Protein AF-A0A915LN31-F1 (afdb_monomer)

pLDDT: mean 75.95, std 15.51, range [45.56, 96.94]

Mean predicted aligned error: 18.67 Å

Secondary structure (DSSP, 8-state):
-----HHHHHHTT---TT-----HHHHHHHHHHHHHHHHHTTTT--------THHHHSHHHHHHHHHHHHHHHHHHHHHHHHHHHHHHS-HHHHHHHHHHHHHHHHHHHS-SS--TT-HHHHHHHHH---TTSTTHHHHHHHHHHHHHHHT-

Solvent-accessible surface area (backbone atoms only — not comparable to full-atom values): 9469 Å² total; per-residue (Å²): 138,84,83,80,54,71,70,62,62,49,64,75,71,66,72,66,92,84,73,70,82,79,49,74,68,58,57,55,50,51,54,50,52,56,52,50,54,49,61,75,65,63,76,79,70,83,80,82,78,81,82,54,78,79,56,64,78,49,44,69,64,48,53,59,60,41,49,59,54,45,52,58,48,50,52,53,48,53,54,51,50,53,55,51,54,52,66,77,40,63,56,66,60,52,49,57,49,50,54,51,49,56,52,48,55,50,58,72,73,47,67,100,64,92,55,94,85,36,63,70,59,52,54,54,57,70,68,60,78,53,84,85,45,90,60,35,66,58,51,52,54,51,50,50,55,50,33,68,71,70,75,101

Structure (mmCIF, N/CA/C/O backbone):
data_AF-A0A915LN31-F1
#
_entry.id   AF-A0A915LN31-F1
#
loop_
_atom_site.group_PDB
_atom_site.id
_atom_site.type_symbol
_atom_site.label_atom_id
_atom_site.label_alt_id
_atom_site.label_comp_id
_atom_site.label_asym_id
_atom_site.label_entity_id
_atom_site.label_seq_id
_atom_site.pdbx_PDB_ins_code
_atom_site.Cartn_x
_atom_site.Cartn_y
_atom_site.Cartn_z
_atom_site.occupancy
_atom_site.B_iso_or_equiv
_atom_site.auth_seq_id
_atom_site.auth_comp_id
_atom_site.auth_asym_id
_atom_site.auth_atom_id
_atom_site.pdbx_PDB_model_num
ATOM 1 N N . MET A 1 1 ? -3.873 35.133 76.347 1.00 45.56 1 MET A N 1
ATOM 2 C CA . MET A 1 1 ? -5.169 34.638 75.834 1.00 45.56 1 MET A CA 1
ATOM 3 C C . MET A 1 1 ? -5.206 34.915 74.334 1.00 45.56 1 MET A C 1
ATOM 5 O O . MET A 1 1 ? -5.463 36.048 73.957 1.00 45.56 1 MET A O 1
ATOM 9 N N . GLY A 1 2 ? -4.812 33.955 73.492 1.00 55.28 2 GLY A N 1
ATOM 10 C CA . GLY A 1 2 ? -4.765 34.147 72.034 1.00 55.28 2 GLY A CA 1
ATOM 11 C C . GLY A 1 2 ? -6.133 33.893 71.397 1.00 55.28 2 GLY A C 1
ATOM 12 O O . GLY A 1 2 ? -6.769 32.889 71.709 1.00 55.28 2 GLY A O 1
ATOM 13 N N . THR A 1 3 ? -6.601 34.798 70.539 1.00 63.84 3 THR A N 1
ATOM 14 C CA . THR A 1 3 ? -7.876 34.662 69.821 1.00 63.84 3 THR A CA 1
ATOM 15 C C . THR A 1 3 ? -7.690 33.809 68.569 1.00 63.84 3 THR A C 1
ATOM 17 O O . THR A 1 3 ? -6.980 34.208 67.650 1.00 63.84 3 THR A O 1
ATOM 20 N N . VAL A 1 4 ? -8.332 32.639 68.535 1.00 68.19 4 VAL A N 1
ATOM 21 C CA . VAL A 1 4 ? -8.364 31.740 67.368 1.00 68.19 4 VAL A CA 1
ATOM 22 C C . VAL A 1 4 ? -9.203 32.385 66.264 1.00 68.19 4 VAL A C 1
ATOM 24 O O . VAL A 1 4 ? -10.303 32.881 66.523 1.00 68.19 4 VAL A O 1
ATOM 27 N N . SER A 1 5 ? -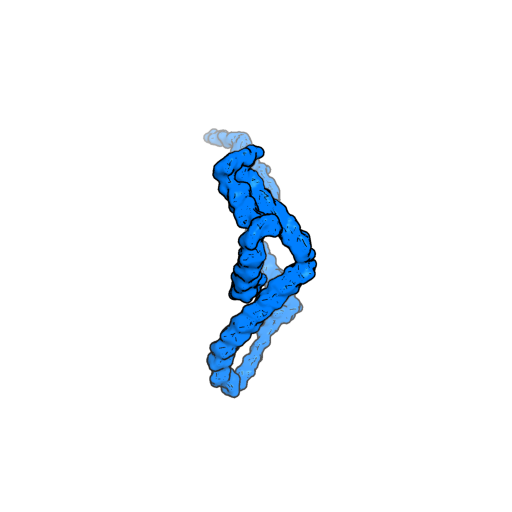8.688 32.401 65.034 1.00 69.56 5 SER A N 1
ATOM 28 C CA . SER A 1 5 ? -9.362 33.040 63.900 1.00 69.56 5 SER A CA 1
ATOM 29 C C . SER A 1 5 ? -10.634 32.273 63.526 1.00 69.56 5 SER A C 1
ATOM 31 O O . SER A 1 5 ? -10.656 31.043 63.501 1.00 69.56 5 SER A O 1
ATOM 33 N N . ARG A 1 6 ? -11.716 32.980 63.175 1.00 67.00 6 ARG A N 1
ATOM 34 C CA . ARG A 1 6 ? -12.997 32.358 62.780 1.00 67.00 6 ARG A CA 1
ATOM 35 C C . ARG A 1 6 ? -12.849 31.396 61.593 1.00 67.00 6 ARG A C 1
ATOM 37 O O . ARG A 1 6 ? -13.591 30.422 61.503 1.00 67.00 6 ARG A O 1
ATOM 44 N N . ALA A 1 7 ? -11.855 31.624 60.734 1.00 67.75 7 ALA A N 1
ATOM 45 C CA . ALA A 1 7 ? -11.503 30.724 59.639 1.00 67.75 7 ALA A CA 1
ATOM 46 C C . ALA A 1 7 ? -10.925 29.379 60.128 1.00 67.75 7 ALA A C 1
ATOM 48 O O . ALA A 1 7 ? -11.190 28.340 59.526 1.00 67.75 7 ALA A O 1
ATOM 49 N N . GLU A 1 8 ? -10.182 29.371 61.238 1.00 65.75 8 GLU A N 1
ATOM 50 C CA . GLU A 1 8 ? -9.661 28.143 61.856 1.00 65.75 8 GLU A CA 1
ATOM 51 C C . GLU A 1 8 ? -10.765 27.357 62.561 1.00 65.75 8 GLU A C 1
ATOM 53 O O . GLU A 1 8 ? -10.770 26.127 62.512 1.00 65.75 8 GLU A O 1
ATOM 58 N N . TYR A 1 9 ? -11.733 28.055 63.168 1.00 66.19 9 TYR A N 1
ATOM 59 C CA . TYR A 1 9 ? -12.894 27.405 63.774 1.00 66.19 9 TYR A CA 1
ATOM 60 C C . TYR A 1 9 ? -13.742 26.698 62.713 1.00 66.19 9 TYR A C 1
ATOM 62 O O . TYR A 1 9 ? -14.159 25.565 62.918 1.00 66.19 9 TYR A O 1
ATOM 70 N N . LEU A 1 10 ? -13.937 2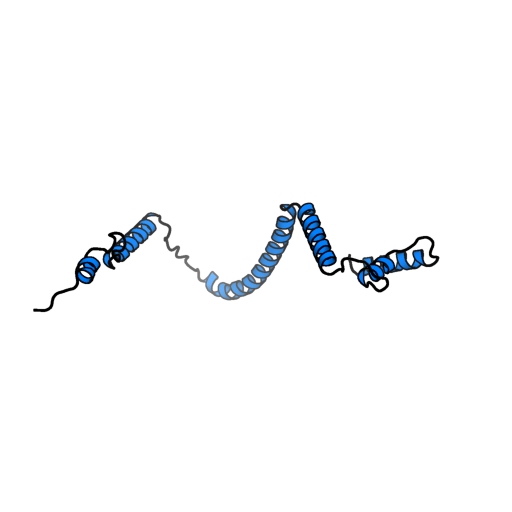7.323 61.547 1.00 64.62 10 LEU A N 1
ATOM 71 C CA . LEU A 1 10 ? -14.749 26.757 60.468 1.00 64.62 10 LEU A CA 1
ATOM 72 C C . LEU A 1 10 ? -14.070 25.575 59.755 1.00 64.62 10 LEU A C 1
ATOM 74 O O . LEU A 1 10 ? -14.757 24.608 59.447 1.00 64.62 10 LEU A O 1
ATOM 78 N N . LYS A 1 11 ? -12.736 25.564 59.595 1.00 62.47 11 LYS A N 1
ATOM 79 C CA . LYS A 1 11 ? -12.011 24.412 59.011 1.00 62.47 11 LYS A CA 1
ATOM 80 C C . LYS A 1 11 ? -12.212 23.096 59.774 1.00 62.47 11 LYS A C 1
ATOM 82 O O . LYS A 1 11 ? -12.121 22.036 59.166 1.00 62.47 11 LYS A O 1
ATOM 87 N N . LYS A 1 12 ? -12.496 23.142 61.083 1.00 58.09 12 LYS A N 1
ATOM 88 C CA . LYS A 1 12 ? -12.762 21.933 61.884 1.00 58.09 12 LYS A CA 1
ATOM 89 C C . LYS A 1 12 ? -14.126 21.292 61.612 1.00 58.09 12 LYS A C 1
ATOM 91 O O . LYS A 1 12 ? -14.299 20.129 61.954 1.00 58.09 12 LYS A O 1
ATOM 96 N N . TYR A 1 13 ? -15.074 22.021 61.022 1.00 55.47 13 TYR A N 1
ATOM 97 C CA . TYR A 1 13 ? -16.463 21.564 60.875 1.00 55.47 13 TYR A CA 1
ATOM 98 C C . TYR A 1 13 ? -16.932 21.442 59.417 1.00 55.47 13 TYR A C 1
ATOM 100 O O . TYR A 1 13 ? -18.101 21.148 59.188 1.00 55.47 13 TYR A O 1
ATOM 108 N N . THR A 1 14 ? -16.053 21.654 58.430 1.00 55.56 14 THR A N 1
ATOM 109 C CA . THR A 1 14 ? -16.412 21.647 56.996 1.00 55.56 14 THR A CA 1
ATOM 110 C C . THR A 1 14 ? -15.876 20.450 56.210 1.00 55.56 14 THR A C 1
ATOM 112 O O . THR A 1 14 ? -15.907 20.478 54.982 1.00 55.56 14 THR A O 1
ATOM 115 N N . THR A 1 15 ? -15.376 19.395 56.856 1.00 52.94 15 THR A N 1
ATOM 116 C CA . THR A 1 15 ? -15.089 18.150 56.135 1.00 52.94 15 THR A CA 1
ATOM 117 C C . THR A 1 15 ? -16.398 17.416 55.861 1.00 52.94 15 THR A C 1
ATOM 119 O O . THR A 1 15 ? -17.105 16.975 56.768 1.00 52.94 15 THR A O 1
ATOM 122 N N . ASN A 1 16 ? -16.734 17.342 54.575 1.00 50.00 16 ASN A N 1
ATOM 123 C CA . ASN A 1 16 ? -17.850 16.577 54.045 1.00 50.00 16 ASN A CA 1
ATOM 124 C C . ASN A 1 16 ? -17.827 15.144 54.595 1.00 50.00 16 ASN A C 1
ATOM 126 O O . ASN A 1 16 ? -16.794 14.480 54.629 1.00 50.00 16 ASN A O 1
ATOM 130 N N . SER A 1 17 ? -19.001 14.667 55.001 1.00 46.41 17 SER A N 1
ATOM 131 C CA . SER A 1 17 ? -19.253 13.354 55.610 1.00 46.41 17 SER A CA 1
ATOM 132 C C . SER A 1 17 ? -18.887 12.142 54.723 1.00 46.41 17 SER A C 1
ATOM 134 O O . SER A 1 17 ? -19.073 11.005 55.147 1.00 46.41 17 SER A O 1
ATOM 136 N N . SER A 1 18 ? -18.382 12.358 53.505 1.00 51.09 18 SER A N 1
ATOM 137 C CA . SER A 1 18 ? -18.157 11.331 52.480 1.00 51.09 18 SER A CA 1
ATOM 138 C C . SER A 1 18 ? -16.751 10.728 52.452 1.00 51.09 18 SER A C 1
ATOM 140 O O . SER A 1 18 ? -16.539 9.757 51.738 1.00 51.09 18 SER A O 1
ATOM 142 N N . GLU A 1 19 ? -15.795 11.259 53.212 1.00 51.62 19 GLU A N 1
ATOM 143 C CA . GLU A 1 19 ? -14.410 10.767 53.223 1.00 51.62 19 GLU A CA 1
ATOM 144 C C . GLU A 1 19 ? -13.986 10.429 54.654 1.00 51.62 19 GLU A C 1
ATOM 146 O O . GLU A 1 19 ? -13.136 11.077 55.264 1.00 51.62 19 GLU A O 1
ATOM 151 N N . LYS A 1 20 ? -14.625 9.413 55.240 1.00 49.53 20 LYS A N 1
ATOM 152 C CA . LYS A 1 20 ? -14.020 8.718 56.379 1.00 49.53 20 LYS A CA 1
ATOM 153 C C . LYS A 1 20 ? -13.087 7.653 55.802 1.00 49.53 20 LYS A C 1
ATOM 155 O O . LYS A 1 20 ? -13.563 6.857 54.997 1.00 49.53 20 LYS A O 1
ATOM 160 N N . PRO A 1 21 ? -11.797 7.606 56.180 1.00 48.19 21 PRO A N 1
ATOM 161 C CA . PRO A 1 21 ? -10.960 6.474 55.820 1.00 48.19 21 PRO A CA 1
ATOM 162 C C . PRO A 1 21 ? -11.580 5.221 56.448 1.00 48.19 21 PRO A C 1
ATOM 164 O O . PRO A 1 21 ? -11.726 5.140 57.671 1.00 48.19 21 PRO A O 1
ATOM 167 N N . GLU A 1 22 ? -12.007 4.291 55.598 1.00 50.25 22 GLU A N 1
ATOM 168 C CA . GLU A 1 22 ? -12.403 2.933 55.968 1.00 50.25 22 GLU A CA 1
ATOM 169 C C . GLU A 1 22 ? -11.313 2.370 56.890 1.00 50.25 22 GLU A C 1
ATOM 171 O O . GLU A 1 22 ? -10.150 2.243 56.509 1.00 50.25 22 GLU A O 1
ATOM 176 N N . THR A 1 23 ? -11.648 2.144 58.160 1.00 59.03 23 THR A N 1
ATOM 177 C CA . THR A 1 23 ? -10.692 1.598 59.129 1.00 59.03 23 THR A CA 1
ATOM 178 C C . THR A 1 23 ? -10.264 0.207 58.671 1.00 59.03 23 THR A C 1
ATOM 1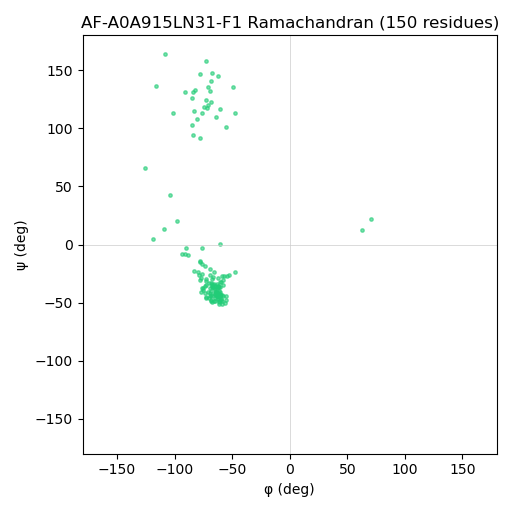80 O O . THR A 1 23 ? -11.113 -0.548 58.220 1.00 59.03 23 THR A O 1
ATOM 183 N N . GLU A 1 24 ? -9.012 -0.195 58.894 1.00 57.94 24 GLU A N 1
ATOM 184 C CA . GLU A 1 24 ? -8.470 -1.524 58.531 1.00 57.94 24 GLU A CA 1
ATOM 185 C C . GLU A 1 24 ? -9.368 -2.710 58.950 1.00 57.94 24 GLU A C 1
ATOM 187 O O . GLU A 1 24 ? -9.322 -3.797 58.387 1.00 57.94 24 GLU A O 1
ATOM 192 N N . LYS A 1 25 ? -10.229 -2.520 59.953 1.00 55.91 25 LYS A N 1
ATOM 193 C CA . LYS A 1 25 ? -11.213 -3.515 60.389 1.00 55.91 25 LYS A CA 1
ATOM 194 C C . LYS A 1 25 ? -12.314 -3.782 59.351 1.00 55.91 25 LYS A C 1
ATOM 196 O O . LYS A 1 25 ? -12.744 -4.926 59.249 1.00 55.91 25 LYS A O 1
ATOM 201 N N . SER A 1 26 ? -12.779 -2.772 58.607 1.00 57.12 26 SER A N 1
ATOM 202 C CA . SER A 1 26 ? -13.833 -2.933 57.591 1.00 57.12 26 SER A CA 1
ATOM 203 C C . SER A 1 26 ? -13.303 -3.605 56.329 1.00 57.12 26 SER A C 1
ATOM 205 O O . SER A 1 26 ? -13.959 -4.503 55.807 1.00 57.12 26 SER A O 1
ATOM 207 N N . THR A 1 27 ? -12.083 -3.268 55.907 1.00 64.19 27 THR A N 1
ATOM 208 C CA . THR A 1 27 ? -11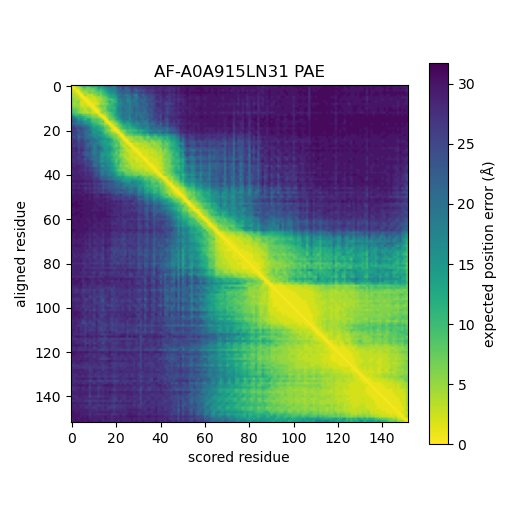.416 -3.918 54.770 1.00 64.19 27 THR A CA 1
ATOM 209 C C . THR A 1 27 ? -11.177 -5.405 55.040 1.00 64.19 27 THR A C 1
ATOM 211 O O . THR A 1 27 ? -11.530 -6.241 54.215 1.00 64.19 27 THR A O 1
ATOM 214 N N . ASN A 1 28 ? -10.699 -5.751 56.242 1.00 69.44 28 ASN A N 1
ATOM 215 C CA . ASN A 1 28 ? -10.508 -7.146 56.655 1.00 69.44 28 ASN A CA 1
ATOM 216 C C . ASN A 1 28 ? -11.833 -7.934 56.722 1.00 69.44 28 ASN A C 1
ATOM 218 O O . ASN A 1 28 ? -11.876 -9.116 56.385 1.00 69.44 28 ASN A O 1
ATOM 222 N N . LEU A 1 29 ? -12.927 -7.296 57.153 1.00 68.38 29 LEU A N 1
ATOM 223 C CA . LEU A 1 29 ? -14.254 -7.921 57.196 1.00 68.38 29 LEU A CA 1
ATOM 224 C C . LEU A 1 29 ? -14.817 -8.193 55.795 1.00 68.38 29 LEU A C 1
ATOM 226 O O . LEU A 1 29 ? -15.405 -9.253 55.588 1.00 68.38 29 LEU A O 1
ATOM 230 N N . LEU A 1 30 ? -14.625 -7.272 54.847 1.00 71.38 30 LEU A N 1
ATOM 231 C CA . LEU A 1 30 ? -15.043 -7.446 53.452 1.00 71.38 30 LEU A CA 1
ATOM 232 C C . LEU A 1 30 ? -14.274 -8.586 52.779 1.00 71.38 30 LEU A C 1
ATOM 234 O O . LEU A 1 30 ? -14.885 -9.479 52.198 1.00 71.38 30 LEU A O 1
ATOM 238 N N . GLU A 1 31 ? -12.955 -8.629 52.962 1.00 72.69 31 GLU A N 1
ATOM 239 C CA . GLU A 1 31 ? -12.108 -9.699 52.428 1.00 72.69 31 GLU A CA 1
ATOM 240 C C . GLU A 1 31 ? -12.497 -11.074 53.004 1.00 72.69 31 GLU A C 1
ATOM 242 O O . GLU A 1 31 ? -12.532 -12.082 52.298 1.00 72.69 31 GLU A O 1
ATOM 247 N N . CYS A 1 32 ? -12.886 -11.136 54.282 1.00 70.31 32 CYS A N 1
ATOM 248 C CA . CYS A 1 32 ? -13.410 -12.362 54.889 1.00 70.31 32 CYS A CA 1
ATOM 249 C C . CYS A 1 32 ? -14.770 -12.789 54.303 1.00 70.31 32 CYS A C 1
ATOM 251 O O . CYS A 1 32 ? -15.010 -13.988 54.146 1.00 70.31 32 CYS A O 1
ATOM 253 N N . GLN A 1 33 ? -15.655 -11.841 53.972 1.00 72.75 33 GLN A N 1
ATOM 254 C CA . GLN A 1 33 ? -16.956 -12.131 53.353 1.00 72.75 33 GLN A CA 1
ATOM 255 C C . GLN A 1 33 ? -16.800 -12.651 51.921 1.00 72.75 33 GLN A C 1
ATOM 257 O O . GLN A 1 33 ? -17.443 -13.636 51.557 1.00 72.75 33 GLN A O 1
ATOM 262 N N . GLU A 1 34 ? -15.918 -12.043 51.131 1.00 71.75 34 GLU A N 1
ATOM 263 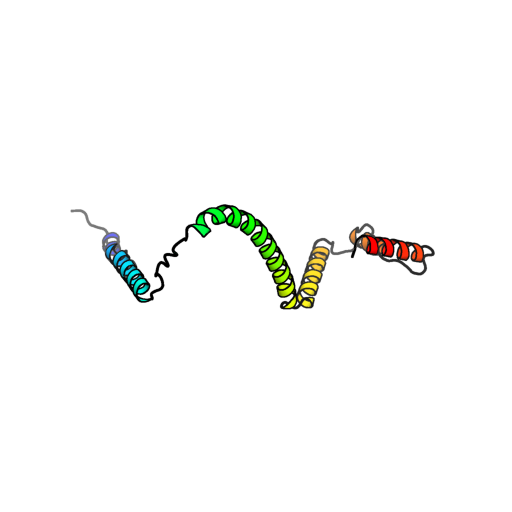C CA . GLU A 1 34 ? -15.613 -12.486 49.766 1.00 71.75 34 GLU A CA 1
ATOM 264 C C . GLU A 1 34 ? -14.993 -13.887 49.757 1.00 71.75 34 GLU A C 1
ATOM 266 O O . GLU A 1 34 ? -15.419 -14.762 48.997 1.00 71.75 34 GLU A O 1
ATOM 271 N N . ASN A 1 35 ? -14.050 -14.144 50.667 1.00 70.88 35 ASN A N 1
ATOM 272 C CA . ASN A 1 35 ? -13.445 -15.462 50.821 1.00 70.88 35 ASN A CA 1
ATOM 273 C C . ASN A 1 35 ? -14.476 -16.522 51.241 1.00 70.88 35 ASN A C 1
ATOM 275 O O . ASN A 1 35 ? -14.477 -17.620 50.685 1.00 70.88 35 ASN A O 1
ATOM 279 N N . ALA A 1 36 ? -15.392 -16.205 52.163 1.00 71.94 36 ALA A N 1
ATOM 280 C CA . ALA A 1 36 ? -16.463 -17.118 52.571 1.00 71.94 36 ALA A CA 1
ATOM 281 C C . ALA A 1 36 ? -17.401 -17.480 51.403 1.00 71.94 36 ALA A C 1
ATOM 283 O O . ALA A 1 36 ? -17.696 -18.658 51.195 1.00 71.94 36 ALA A O 1
ATOM 284 N N . GLN A 1 37 ? -17.792 -16.497 50.583 1.00 69.56 37 GLN A N 1
ATOM 285 C CA . GLN A 1 37 ? -18.603 -16.728 49.380 1.00 69.56 37 GLN A CA 1
ATOM 286 C C . GLN A 1 37 ? -17.885 -17.624 48.359 1.00 69.56 37 GLN A C 1
ATOM 288 O O . GLN A 1 37 ? -18.511 -18.455 47.700 1.00 69.56 37 GLN A O 1
ATOM 293 N N . LEU A 1 38 ? -16.563 -17.495 48.244 1.00 64.88 38 LEU A N 1
ATOM 294 C CA . LEU A 1 38 ? -15.728 -18.342 47.391 1.00 64.88 38 LEU A CA 1
ATOM 295 C C . LEU A 1 38 ? -15.690 -19.808 47.857 1.00 64.88 38 LEU A C 1
ATOM 297 O O . LEU A 1 38 ? -15.717 -20.712 47.015 1.00 64.88 38 LEU A O 1
ATOM 301 N N . TYR A 1 39 ? -15.673 -20.055 49.173 1.00 62.94 39 TYR A N 1
ATOM 302 C CA . TYR A 1 39 ? -15.727 -21.409 49.741 1.00 62.94 39 TYR A CA 1
ATOM 303 C C . TYR A 1 39 ? -17.094 -22.080 49.542 1.00 62.94 39 TYR A C 1
ATOM 305 O O . TYR A 1 39 ? -17.141 -23.271 49.232 1.00 62.94 39 TYR A O 1
ATOM 313 N N . GLU A 1 40 ? -18.197 -21.332 49.641 1.00 63.88 40 GLU A N 1
ATOM 314 C CA . GLU A 1 40 ? -19.551 -21.861 49.404 1.00 63.88 40 GLU A CA 1
ATOM 315 C C . GLU A 1 40 ? -19.792 -22.257 47.939 1.00 63.88 40 GLU A C 1
ATOM 317 O O . GLU A 1 40 ? -20.532 -23.198 47.654 1.00 63.88 40 GLU A O 1
ATOM 322 N N . GLN A 1 41 ? -19.124 -21.592 46.993 1.00 67.62 41 GLN A N 1
ATOM 323 C CA . GLN A 1 41 ? -19.278 -21.852 45.558 1.00 67.62 41 GLN A CA 1
ATOM 324 C C . GLN A 1 41 ? -18.572 -23.131 45.070 1.00 67.62 41 GLN A C 1
ATOM 326 O O . GLN A 1 41 ? -18.671 -23.459 43.887 1.00 67.62 41 GLN A O 1
ATOM 331 N N . GLY A 1 42 ? -17.840 -23.853 45.931 1.00 59.50 42 GLY A N 1
ATOM 332 C CA . GLY A 1 42 ? -17.204 -25.135 45.587 1.00 59.50 42 GLY A CA 1
ATOM 333 C C . GLY A 1 42 ? -16.144 -25.054 44.476 1.00 59.50 42 GLY A C 1
ATOM 334 O O . GLY A 1 42 ? -15.720 -26.080 43.946 1.00 59.50 42 GLY A O 1
ATOM 335 N N . ARG A 1 43 ? -15.705 -23.841 44.110 1.00 60.59 43 ARG A N 1
ATOM 336 C CA . ARG A 1 43 ? -14.762 -23.585 43.006 1.00 60.59 43 ARG A CA 1
ATOM 337 C C . ARG A 1 43 ? -13.305 -23.917 43.357 1.00 60.59 43 ARG A C 1
ATOM 339 O O . ARG A 1 43 ? -12.511 -24.127 42.448 1.00 60.59 43 ARG A O 1
ATOM 346 N N . ASN A 1 44 ? -12.977 -24.049 44.644 1.00 57.72 44 ASN A N 1
ATOM 347 C CA . ASN A 1 44 ? -11.627 -24.343 45.150 1.00 57.72 44 ASN A CA 1
ATOM 348 C C . ASN A 1 44 ? -11.452 -25.802 45.623 1.00 57.72 44 ASN A C 1
ATOM 350 O O . ASN A 1 44 ? -10.858 -26.061 46.667 1.00 57.72 44 ASN A O 1
ATOM 354 N N . VAL A 1 45 ? -11.968 -26.786 44.880 1.00 61.09 45 VAL A N 1
ATOM 355 C CA . VAL A 1 45 ? -11.654 -28.199 45.162 1.00 61.09 45 VAL A CA 1
ATOM 356 C C . VAL A 1 45 ? -10.347 -28.574 44.468 1.00 61.09 45 VAL A C 1
ATOM 358 O O . VAL A 1 45 ? -10.307 -28.828 43.263 1.00 61.09 45 VAL A O 1
ATOM 361 N N . GLU A 1 46 ? -9.262 -28.648 45.238 1.00 64.19 46 GLU A N 1
ATOM 362 C CA . GLU A 1 46 ? -7.974 -29.125 44.739 1.00 64.19 46 GLU A CA 1
ATOM 363 C C . GLU A 1 46 ? -8.065 -30.599 44.313 1.00 64.19 46 GLU A C 1
ATOM 365 O O . GLU A 1 46 ? -8.178 -31.523 45.124 1.00 64.19 46 GLU A O 1
ATOM 370 N N . THR A 1 47 ? -7.998 -30.854 43.006 1.00 61.62 47 THR A N 1
ATOM 371 C CA . THR A 1 47 ? -8.054 -32.215 42.465 1.00 61.62 47 THR A CA 1
ATOM 372 C C . THR A 1 47 ? -6.663 -32.850 42.501 1.00 61.62 47 THR A C 1
ATOM 374 O O . THR A 1 47 ? -5.851 -32.700 41.585 1.00 61.62 47 THR A O 1
ATOM 377 N N . ARG A 1 48 ? -6.355 -33.598 43.565 1.00 63.22 48 ARG A N 1
ATOM 378 C CA . ARG A 1 48 ? -5.047 -34.252 43.724 1.00 63.22 48 ARG A CA 1
ATOM 379 C C . ARG A 1 48 ? -4.952 -35.522 42.863 1.00 63.22 48 ARG A C 1
ATOM 381 O O . ARG A 1 48 ? -5.315 -36.617 43.288 1.00 63.22 48 ARG A O 1
ATOM 388 N N . LYS A 1 49 ? -4.453 -35.395 41.628 1.00 66.06 49 LYS A N 1
ATOM 389 C CA . LYS A 1 49 ? -4.231 -36.542 40.724 1.00 66.06 49 LYS A CA 1
ATOM 390 C C . LYS A 1 49 ? -3.059 -37.404 41.222 1.00 66.06 49 LYS A C 1
ATOM 392 O O . LYS A 1 49 ? -1.927 -36.931 41.314 1.00 66.06 49 LYS A O 1
ATOM 397 N N . ARG A 1 50 ? -3.303 -38.688 41.521 1.00 61.16 50 ARG A N 1
ATOM 398 C CA . ARG A 1 50 ? -2.237 -39.651 41.858 1.00 61.16 50 ARG A CA 1
ATOM 399 C C . ARG A 1 50 ? -1.426 -39.995 40.605 1.00 61.16 50 ARG A C 1
ATOM 401 O O . ARG A 1 50 ? -1.949 -40.581 39.662 1.00 61.16 50 ARG A O 1
ATOM 408 N N . VAL A 1 51 ? -0.136 -39.662 40.606 1.00 61.31 51 VAL A N 1
ATOM 409 C CA . VAL A 1 51 ? 0.798 -40.065 39.545 1.00 61.31 51 VAL A CA 1
ATOM 410 C C . VAL A 1 51 ? 1.245 -41.503 39.812 1.00 61.31 51 VAL A C 1
ATOM 412 O O . VAL A 1 51 ? 1.999 -41.762 40.748 1.00 61.31 51 VAL A O 1
ATOM 415 N N . THR A 1 52 ? 0.770 -42.449 39.005 1.00 59.84 52 THR A N 1
ATOM 416 C CA . THR A 1 52 ? 1.262 -43.834 39.008 1.00 59.84 52 THR A CA 1
ATOM 417 C C . THR A 1 52 ? 2.705 -43.884 38.487 1.00 59.84 52 THR A C 1
ATOM 419 O O . THR A 1 52 ? 3.094 -43.073 37.646 1.00 59.84 52 THR A O 1
ATOM 422 N N . GLY A 1 53 ? 3.525 -44.820 38.985 1.00 59.84 53 GLY A N 1
ATOM 423 C CA . GLY A 1 53 ? 4.967 -44.899 38.676 1.00 59.84 53 GLY A CA 1
ATOM 424 C C . GLY A 1 53 ? 5.303 -44.958 37.178 1.00 59.84 53 GLY A C 1
ATOM 425 O O . GLY A 1 53 ? 6.331 -44.432 36.764 1.00 59.84 53 GLY A O 1
ATOM 426 N N . PHE A 1 54 ? 4.385 -45.474 36.356 1.00 56.91 54 PHE A N 1
ATOM 427 C CA . PHE A 1 54 ? 4.481 -45.497 34.892 1.00 56.91 54 PHE A CA 1
ATOM 428 C C . PHE A 1 54 ? 4.534 -44.094 34.249 1.00 56.91 54 PHE A C 1
ATOM 430 O O . PHE A 1 54 ? 5.164 -43.900 33.212 1.00 56.91 54 PHE A O 1
ATOM 437 N N . ASN A 1 55 ? 3.932 -43.087 34.888 1.00 55.50 55 ASN A N 1
ATOM 438 C CA . ASN A 1 55 ? 3.906 -41.703 34.406 1.00 55.50 55 ASN A CA 1
ATOM 439 C C . ASN A 1 55 ? 5.102 -40.858 34.877 1.00 55.50 55 ASN A C 1
ATOM 441 O O . ASN A 1 55 ? 5.264 -39.737 34.401 1.00 55.50 55 ASN A O 1
ATOM 445 N N . ARG A 1 56 ? 5.945 -41.355 35.797 1.00 57.50 56 ARG A N 1
ATOM 446 C CA . ARG A 1 56 ? 7.112 -40.600 36.295 1.00 57.50 56 ARG A CA 1
ATOM 447 C C . ARG A 1 56 ? 8.268 -40.569 35.291 1.00 57.50 56 ARG A C 1
ATOM 449 O O . ARG A 1 56 ? 8.888 -39.527 35.143 1.00 57.50 56 ARG A O 1
ATOM 456 N N . GLY A 1 57 ? 8.508 -41.661 34.560 1.00 56.44 57 GLY A N 1
ATOM 457 C CA . GLY A 1 57 ? 9.585 -41.741 33.558 1.00 56.44 57 GLY A CA 1
ATOM 458 C C . GLY A 1 57 ? 9.234 -41.155 32.185 1.00 56.44 57 GLY A C 1
ATOM 459 O O . GLY A 1 57 ? 10.121 -40.759 31.441 1.00 56.44 57 GLY A O 1
ATOM 460 N N . ARG A 1 58 ? 7.940 -41.059 31.847 1.00 55.22 58 ARG A N 1
ATOM 461 C CA . ARG A 1 58 ? 7.471 -40.461 30.582 1.00 55.22 58 ARG A CA 1
ATOM 462 C C . ARG A 1 58 ? 7.187 -38.961 30.663 1.00 55.22 58 ARG A C 1
ATOM 464 O O . ARG A 1 58 ? 6.911 -38.371 29.629 1.00 55.22 58 ARG A O 1
ATOM 471 N N . LYS A 1 59 ? 7.217 -38.345 31.850 1.00 54.66 59 LYS A N 1
ATOM 472 C CA . LYS A 1 59 ? 6.877 -36.922 32.013 1.00 54.66 59 LYS A CA 1
ATOM 473 C C . LYS A 1 59 ? 7.903 -35.991 31.361 1.00 54.66 59 LYS A C 1
ATOM 475 O O . LYS A 1 59 ? 7.499 -35.174 30.551 1.00 54.66 59 LYS A O 1
ATOM 480 N N . GLY A 1 60 ? 9.198 -36.200 31.614 1.00 54.22 60 GLY A N 1
ATOM 481 C CA . GLY A 1 60 ? 10.256 -35.344 31.056 1.00 54.22 60 GLY A CA 1
ATOM 482 C C . GLY A 1 60 ? 10.335 -35.400 29.527 1.00 54.22 60 GLY A C 1
ATOM 483 O O . GLY A 1 60 ? 10.351 -34.370 28.874 1.00 54.22 60 GLY A O 1
ATOM 484 N N . LYS A 1 61 ? 10.252 -36.602 28.939 1.00 52.22 61 LYS A N 1
ATOM 485 C CA . LYS A 1 61 ? 10.309 -36.767 27.476 1.00 52.22 61 LYS A CA 1
ATOM 486 C C . LYS A 1 61 ? 9.037 -36.290 26.755 1.00 52.22 61 LYS A C 1
ATOM 488 O O . LYS A 1 61 ? 9.095 -35.835 25.623 1.00 52.22 61 LYS A O 1
ATOM 493 N N . ARG A 1 62 ? 7.878 -36.372 27.424 1.00 52.44 62 ARG A N 1
ATOM 494 C CA . ARG A 1 62 ? 6.592 -35.905 26.888 1.00 52.44 62 ARG A CA 1
ATOM 495 C C . ARG A 1 62 ? 6.433 -34.391 26.985 1.00 52.44 62 ARG A C 1
ATOM 497 O O . ARG A 1 62 ? 5.642 -33.865 26.216 1.00 52.44 62 ARG A O 1
ATOM 504 N N . GLU A 1 63 ? 7.096 -33.717 27.923 1.00 55.38 63 GLU A N 1
ATOM 505 C CA . GLU A 1 63 ? 7.035 -32.256 28.076 1.00 55.38 63 GLU A CA 1
ATOM 506 C C . GLU A 1 63 ? 7.770 -31.540 26.930 1.00 55.38 63 GLU A C 1
ATOM 508 O O . GLU A 1 63 ? 7.196 -30.611 26.368 1.00 55.38 63 GLU A O 1
ATOM 513 N N . GLU A 1 64 ? 8.934 -32.049 26.507 1.00 55.16 64 GLU A N 1
ATOM 514 C CA . GLU A 1 64 ? 9.713 -31.540 25.361 1.00 55.16 64 GLU A CA 1
ATOM 515 C C . GLU A 1 64 ? 9.068 -31.885 24.001 1.00 55.16 64 GLU A C 1
ATOM 517 O O . GLU A 1 64 ? 8.862 -31.007 23.171 1.00 55.16 64 GLU A O 1
ATOM 522 N N . GLU A 1 65 ? 8.617 -33.130 23.786 1.00 54.84 65 GLU A N 1
ATOM 523 C CA . GLU A 1 65 ? 7.856 -33.484 22.568 1.00 54.84 65 GLU A CA 1
ATOM 524 C C . GLU A 1 65 ? 6.485 -32.772 22.511 1.00 54.84 65 GLU A C 1
ATOM 526 O O . GLU A 1 65 ? 5.920 -32.575 21.437 1.00 54.84 65 GLU A O 1
ATOM 531 N N . ASN A 1 66 ? 5.923 -32.351 23.656 1.00 60.00 66 ASN A N 1
ATOM 532 C CA . ASN A 1 66 ? 4.692 -31.557 23.663 1.00 60.00 66 ASN A CA 1
ATOM 533 C C . ASN A 1 66 ? 4.916 -30.095 23.310 1.00 60.00 66 ASN A C 1
ATOM 535 O O . ASN A 1 66 ? 3.962 -29.509 22.817 1.00 60.00 66 ASN A O 1
ATOM 539 N N . SER A 1 67 ? 6.058 -29.472 23.605 1.00 63.09 67 SER A N 1
ATOM 540 C CA . SER A 1 67 ? 6.235 -28.047 23.289 1.00 63.09 67 SER A CA 1
ATOM 541 C C . SER A 1 67 ? 6.295 -27.835 21.784 1.00 63.09 67 SER A C 1
ATOM 543 O O . SER A 1 67 ? 5.512 -27.049 21.264 1.00 63.09 67 SER A O 1
ATOM 545 N N . GLU A 1 68 ? 7.096 -28.626 21.070 1.00 69.56 68 GLU A N 1
ATOM 546 C CA . GLU A 1 68 ? 7.223 -28.513 19.611 1.00 69.56 68 GLU A CA 1
ATOM 547 C C . GLU A 1 68 ? 5.909 -28.864 18.892 1.00 69.56 68 GLU A C 1
ATOM 549 O O . GLU A 1 68 ? 5.468 -28.157 17.983 1.00 69.56 68 GLU A O 1
ATOM 554 N N . GLU A 1 69 ? 5.212 -29.922 19.328 1.00 72.12 69 GLU A N 1
ATOM 555 C CA . GLU A 1 69 ? 3.899 -30.253 18.769 1.00 72.12 69 GLU A CA 1
ATOM 556 C C . GLU A 1 69 ? 2.820 -29.222 19.119 1.00 72.12 69 GLU A C 1
ATOM 558 O O . GLU A 1 69 ? 1.901 -29.021 18.323 1.00 72.12 69 GLU A O 1
ATOM 563 N N . LYS A 1 70 ? 2.883 -28.588 20.296 1.00 75.94 70 LYS A N 1
ATOM 564 C CA . LYS A 1 70 ? 1.948 -27.520 20.676 1.00 75.94 70 LYS A CA 1
ATOM 565 C C . LYS A 1 70 ? 2.202 -26.268 19.861 1.00 75.94 70 LYS A C 1
ATOM 567 O O . LYS A 1 70 ? 1.248 -25.765 19.289 1.00 75.94 70 LYS A O 1
ATOM 572 N N . GLU A 1 71 ? 3.450 -25.841 19.711 1.00 78.94 71 GLU A N 1
ATOM 573 C CA . GLU A 1 71 ? 3.820 -24.693 18.879 1.00 78.94 71 GLU A CA 1
ATOM 574 C C . GLU A 1 71 ? 3.394 -24.905 17.421 1.00 78.94 71 GLU A C 1
ATOM 576 O O . GLU A 1 71 ? 2.774 -24.033 16.813 1.00 78.94 71 GLU A O 1
ATOM 581 N N . ALA A 1 72 ? 3.612 -26.103 16.867 1.00 81.00 72 ALA A N 1
ATOM 582 C CA . ALA A 1 72 ? 3.164 -26.434 15.516 1.00 81.00 72 ALA A CA 1
ATOM 583 C C . ALA A 1 72 ? 1.628 -26.462 15.380 1.00 81.00 72 ALA A C 1
ATOM 585 O O . ALA A 1 72 ? 1.088 -26.129 14.321 1.00 81.00 72 ALA A O 1
ATOM 586 N N . ARG A 1 73 ? 0.902 -26.878 16.425 1.00 80.12 73 ARG A N 1
ATOM 587 C CA . ARG A 1 73 ? -0.571 -26.854 16.450 1.00 80.12 73 ARG A CA 1
ATOM 588 C C . ARG A 1 73 ? -1.105 -25.437 16.619 1.00 80.12 73 ARG A C 1
ATOM 590 O O . ARG A 1 73 ? -2.044 -25.084 15.919 1.00 80.12 73 ARG A O 1
ATOM 597 N N . GLU A 1 74 ? -0.497 -24.631 17.479 1.00 83.31 74 GLU A N 1
ATOM 598 C CA . GLU A 1 74 ? -0.839 -23.226 17.706 1.00 83.31 74 GLU A CA 1
ATOM 599 C C . GLU A 1 74 ? -0.581 -22.386 16.454 1.00 83.31 74 GLU A C 1
ATOM 601 O O . GLU A 1 74 ? -1.443 -21.602 16.066 1.00 83.31 74 GLU A O 1
ATOM 606 N N . ALA A 1 75 ? 0.526 -22.620 15.742 1.00 85.75 75 ALA A N 1
ATOM 607 C CA . ALA A 1 75 ? 0.797 -21.982 14.455 1.00 85.75 75 ALA A CA 1
ATOM 608 C C . ALA A 1 75 ? -0.296 -22.304 13.421 1.00 85.75 75 ALA A C 1
ATOM 610 O O . ALA A 1 75 ? -0.846 -21.401 12.788 1.00 85.75 75 ALA A O 1
ATOM 611 N N . LYS A 1 76 ? -0.683 -23.582 13.303 1.00 86.88 76 LYS A N 1
ATOM 612 C CA . LYS A 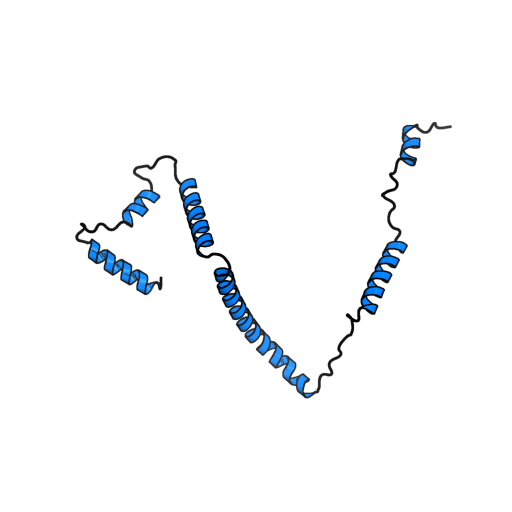1 76 ? -1.780 -24.008 12.416 1.00 86.88 76 LYS A CA 1
ATOM 613 C C . LYS A 1 76 ? -3.123 -23.419 12.846 1.00 86.88 76 LYS A C 1
ATOM 615 O O . LYS A 1 76 ? -3.898 -22.993 11.996 1.00 86.88 76 LYS A O 1
ATOM 620 N N . GLN A 1 77 ? -3.401 -23.368 14.146 1.00 84.06 77 GLN A N 1
ATOM 621 C CA . GLN A 1 77 ? -4.619 -22.770 14.688 1.00 84.06 77 GLN A CA 1
ATOM 622 C C . GLN A 1 77 ? -4.681 -21.274 14.344 1.00 84.06 77 GLN A C 1
ATOM 624 O O . GLN A 1 77 ? -5.683 -20.815 13.802 1.00 84.06 77 GLN A O 1
ATOM 629 N N . ALA A 1 78 ? -3.580 -20.546 14.544 1.00 86.62 78 ALA A N 1
ATOM 630 C CA . ALA A 1 78 ? -3.465 -19.125 14.238 1.00 86.62 78 ALA A CA 1
ATOM 631 C C . ALA A 1 78 ? -3.614 -18.835 12.735 1.00 86.62 78 ALA A C 1
ATOM 633 O O . ALA A 1 78 ? -4.247 -17.853 12.348 1.00 86.62 78 ALA A O 1
ATOM 634 N N . GLU A 1 79 ? -3.070 -19.684 11.859 1.00 85.88 79 GLU A N 1
ATOM 635 C CA . GLU A 1 79 ? -3.293 -19.574 10.413 1.00 85.88 79 GLU A CA 1
ATOM 636 C C . GLU A 1 79 ? -4.769 -19.744 10.036 1.00 85.88 79 GLU A C 1
ATOM 638 O O . GLU A 1 79 ? -5.292 -18.994 9.207 1.00 85.88 79 GLU A O 1
ATOM 643 N N . MET A 1 80 ? -5.454 -20.713 10.644 1.00 84.19 80 MET A N 1
ATOM 644 C CA . MET A 1 80 ? -6.873 -20.956 10.385 1.00 84.19 80 MET A CA 1
ATOM 645 C C . MET A 1 80 ? -7.736 -19.820 10.941 1.00 84.19 80 MET A C 1
ATOM 647 O O . MET A 1 80 ? -8.627 -19.337 10.247 1.00 84.19 80 MET A O 1
ATOM 651 N N . GLU A 1 81 ? -7.430 -19.316 12.135 1.00 84.56 81 GLU A N 1
ATOM 652 C CA . GLU A 1 81 ? -8.093 -18.151 12.727 1.00 84.56 81 GLU A CA 1
ATOM 653 C C . GLU A 1 81 ? -7.929 -16.892 11.868 1.00 84.56 81 GLU A C 1
ATOM 655 O O . GLU A 1 81 ? -8.904 -16.170 11.655 1.00 84.56 81 GLU A O 1
ATOM 660 N N . LYS A 1 82 ? -6.743 -16.656 11.288 1.00 84.06 82 LYS A N 1
ATOM 661 C CA . LYS A 1 82 ? -6.526 -15.561 10.324 1.00 84.06 82 LYS A CA 1
ATOM 662 C C . LYS A 1 82 ? -7.438 -15.703 9.104 1.00 84.06 82 LYS A C 1
ATOM 664 O O . LYS A 1 82 ? -8.115 -14.742 8.737 1.00 84.06 82 LYS A O 1
ATOM 669 N N . LYS A 1 83 ? -7.516 -16.903 8.515 1.00 83.06 83 LYS A N 1
ATOM 670 C CA . LYS A 1 83 ? -8.396 -17.190 7.366 1.00 83.06 83 LYS A CA 1
ATOM 671 C C . LYS A 1 83 ? -9.878 -16.992 7.711 1.00 83.06 83 LYS A C 1
ATOM 673 O O . LYS A 1 83 ? -10.597 -16.358 6.945 1.00 83.06 83 LYS A O 1
ATOM 678 N N . TYR A 1 84 ? -10.336 -17.468 8.869 1.00 77.56 84 TYR A N 1
ATOM 679 C CA . TYR A 1 84 ? -11.735 -17.322 9.299 1.00 77.56 84 TYR A CA 1
ATOM 680 C C . TYR A 1 84 ? -12.099 -15.886 9.725 1.00 77.56 84 TYR A C 1
ATOM 682 O O . TYR A 1 84 ? -13.226 -15.435 9.502 1.00 77.56 84 TYR A O 1
ATOM 690 N N . SER A 1 85 ? -11.149 -15.130 10.278 1.00 79.50 85 SER A N 1
ATOM 691 C CA . SER A 1 85 ? -11.304 -13.696 10.574 1.00 79.50 85 SER A CA 1
ATOM 692 C C . SER A 1 85 ? -11.528 -12.889 9.292 1.00 79.50 85 SER A C 1
ATOM 694 O O . SER A 1 85 ? -12.414 -12.038 9.249 1.00 79.50 85 SER A O 1
ATOM 696 N N . LEU A 1 86 ? -10.788 -13.210 8.226 1.00 77.75 86 LEU A N 1
ATOM 697 C CA . LEU A 1 86 ? -10.964 -12.621 6.892 1.00 77.75 86 LEU A CA 1
ATOM 698 C C . LEU A 1 86 ? -12.267 -13.060 6.205 1.00 77.75 86 LEU A C 1
ATOM 700 O O . LEU A 1 86 ? -12.778 -12.329 5.368 1.00 77.75 86 LEU A O 1
ATOM 704 N N . TRP A 1 87 ? -12.810 -14.233 6.548 1.00 77.31 87 TRP A N 1
ATOM 705 C CA . TRP A 1 87 ? -14.064 -14.739 5.977 1.00 77.31 87 TRP A CA 1
ATOM 706 C C . TRP A 1 87 ? -15.305 -14.056 6.568 1.00 77.31 87 TRP A C 1
ATOM 708 O O . TRP A 1 87 ? -16.267 -13.774 5.861 1.00 77.31 87 TRP A O 1
ATOM 718 N N . SER A 1 88 ? -15.311 -13.825 7.883 1.00 71.38 88 SER A N 1
ATOM 719 C CA . SER A 1 88 ? -16.455 -13.227 8.592 1.00 71.38 88 SER A CA 1
ATOM 720 C C . SER A 1 88 ? -16.528 -11.705 8.457 1.00 71.38 88 SER A C 1
ATOM 722 O O . SER A 1 88 ? -17.604 -11.122 8.593 1.00 71.38 88 SER A O 1
ATOM 724 N N . LYS A 1 89 ? -15.395 -11.056 8.175 1.00 73.25 89 LYS A N 1
ATOM 725 C CA . LYS A 1 89 ? -15.315 -9.626 7.872 1.00 73.25 89 LYS A CA 1
ATOM 726 C C . LYS A 1 89 ? -15.455 -9.454 6.365 1.00 73.25 89 LYS A C 1
ATOM 728 O O . LYS A 1 89 ? -14.781 -10.148 5.617 1.00 73.25 89 LYS A O 1
ATOM 733 N N . GLY A 1 90 ? -16.325 -8.556 5.907 1.00 84.50 90 GLY A N 1
ATOM 734 C CA . GLY A 1 90 ? -16.538 -8.333 4.476 1.00 84.50 90 GLY A CA 1
ATOM 735 C C . GLY A 1 90 ? -15.225 -8.000 3.762 1.00 84.50 90 GLY A C 1
ATOM 736 O O . GLY A 1 90 ? -14.755 -6.870 3.843 1.00 84.50 90 GLY A O 1
ATOM 737 N N . LEU A 1 91 ? -14.628 -8.977 3.072 1.00 84.00 91 LEU A N 1
ATOM 738 C CA . LEU A 1 91 ? -13.310 -8.840 2.443 1.00 84.00 91 LEU A CA 1
ATOM 739 C C . LEU A 1 91 ? -13.275 -7.686 1.436 1.00 84.00 91 LEU A C 1
ATOM 741 O O . LEU A 1 91 ? -12.273 -6.990 1.327 1.00 84.00 91 LEU A O 1
ATOM 745 N N . THR A 1 92 ? -14.387 -7.461 0.736 1.00 84.56 92 THR A N 1
ATOM 746 C CA . THR A 1 92 ? -14.560 -6.332 -0.183 1.00 84.56 92 THR A CA 1
ATOM 747 C C . THR A 1 92 ? -14.470 -4.993 0.543 1.00 84.56 92 THR A C 1
ATOM 749 O O . THR A 1 92 ? -13.764 -4.112 0.087 1.00 84.56 92 THR A O 1
ATOM 752 N N . GLN A 1 93 ? -15.085 -4.864 1.721 1.00 88.56 93 GLN A N 1
ATOM 753 C CA . GLN A 1 93 ? -15.054 -3.631 2.515 1.00 88.56 93 GLN A CA 1
ATOM 754 C C . GLN A 1 93 ? -13.653 -3.327 3.053 1.00 88.56 93 GLN A C 1
ATOM 756 O O . GLN A 1 93 ? -13.278 -2.164 3.162 1.00 88.56 93 GLN A O 1
ATOM 761 N N . ILE A 1 94 ? -12.889 -4.365 3.412 1.00 90.06 94 ILE A N 1
ATOM 762 C CA . ILE A 1 94 ? -11.495 -4.210 3.846 1.00 90.06 94 ILE A CA 1
ATOM 763 C C . ILE A 1 94 ? -10.636 -3.747 2.669 1.00 90.06 94 ILE A C 1
ATOM 765 O O . ILE A 1 94 ? -9.956 -2.738 2.809 1.00 90.06 94 ILE A O 1
ATOM 769 N N . LYS A 1 95 ? -10.738 -4.410 1.511 1.00 89.88 95 LYS A N 1
ATOM 770 C CA . LYS A 1 95 ? -10.010 -4.013 0.297 1.00 89.88 95 LYS A CA 1
ATOM 771 C C . LYS A 1 95 ? -10.348 -2.590 -0.135 1.00 89.88 95 LYS A C 1
ATOM 773 O O . LYS A 1 95 ? -9.449 -1.786 -0.296 1.00 89.88 95 LYS A O 1
ATOM 778 N N . GLU A 1 96 ? -11.632 -2.245 -0.206 1.00 92.81 96 GLU A N 1
ATOM 779 C CA . GLU A 1 96 ? -12.075 -0.885 -0.536 1.00 92.81 96 GLU A CA 1
ATOM 780 C C . GLU A 1 96 ? -11.566 0.156 0.469 1.00 92.81 96 GLU A C 1
ATOM 782 O O . GLU A 1 96 ? -11.365 1.317 0.120 1.00 92.81 96 GLU A O 1
ATOM 787 N N . ARG A 1 97 ? -11.414 -0.216 1.746 1.00 94.62 97 ARG A N 1
ATOM 788 C CA . ARG A 1 97 ? -10.845 0.670 2.764 1.00 94.62 97 ARG A CA 1
ATOM 789 C C . ARG A 1 97 ? -9.341 0.835 2.570 1.00 94.62 97 ARG A C 1
ATOM 791 O O . ARG A 1 97 ? -8.868 1.954 2.710 1.00 94.62 97 ARG A O 1
ATOM 798 N N . GLU A 1 98 ? -8.621 -0.251 2.320 1.00 95.12 98 GLU A N 1
ATOM 799 C CA . GLU A 1 98 ? -7.178 -0.241 2.060 1.00 95.12 98 GLU A CA 1
ATOM 800 C C . GLU A 1 98 ? -6.872 0.581 0.803 1.00 95.12 98 GLU A C 1
ATOM 802 O O . GLU A 1 98 ? -6.123 1.543 0.893 1.00 95.12 98 GLU A O 1
ATOM 807 N N . GLU A 1 99 ? -7.578 0.327 -0.302 1.00 95.06 99 GLU A N 1
ATOM 808 C CA . GLU A 1 99 ? -7.466 1.095 -1.550 1.00 95.06 99 GLU A CA 1
ATOM 809 C C . GLU A 1 99 ? -7.700 2.597 -1.320 1.00 95.06 99 GLU A C 1
ATOM 811 O O . GLU A 1 99 ? -6.916 3.424 -1.772 1.00 95.06 99 GLU A O 1
ATOM 816 N N . LYS A 1 100 ? -8.723 2.973 -0.539 1.00 96.06 100 LYS A N 1
ATOM 817 C CA . LYS A 1 100 ? -8.974 4.385 -0.195 1.00 96.06 100 LYS A CA 1
ATOM 818 C C . LYS A 1 100 ? -7.869 5.007 0.652 1.00 96.06 100 LYS A C 1
ATOM 820 O O . LYS A 1 100 ? -7.630 6.204 0.529 1.00 96.06 100 LYS A O 1
ATOM 825 N N . LEU A 1 101 ? -7.259 4.247 1.561 1.00 96.94 101 LEU A N 1
ATOM 826 C CA . LEU A 1 101 ? -6.152 4.751 2.374 1.00 96.94 101 LEU A CA 1
ATOM 827 C C . LEU A 1 101 ? -4.915 4.966 1.503 1.00 96.94 101 LEU A C 1
ATOM 829 O O . LEU A 1 101 ? -4.333 6.043 1.574 1.00 96.94 101 LEU A O 1
ATOM 833 N N . ASP A 1 102 ? -4.598 4.012 0.629 1.00 95.31 102 ASP A N 1
ATOM 834 C CA . ASP A 1 102 ? -3.489 4.121 -0.321 1.00 95.31 102 ASP A CA 1
ATOM 835 C C . ASP A 1 102 ? -3.688 5.317 -1.274 1.00 95.31 102 ASP A C 1
ATOM 837 O O . ASP A 1 102 ? -2.768 6.105 -1.492 1.00 95.31 102 ASP A O 1
ATOM 841 N N . GLU A 1 103 ? -4.907 5.518 -1.792 1.00 92.31 103 GLU A N 1
ATOM 842 C CA . GLU A 1 103 ? -5.268 6.693 -2.601 1.00 92.31 103 GLU A CA 1
ATOM 843 C C . GLU A 1 103 ? -5.092 8.006 -1.821 1.00 92.31 103 GLU A C 1
ATOM 845 O O . GLU A 1 103 ? -4.564 8.984 -2.351 1.00 92.31 103 GLU A O 1
ATOM 850 N N . MET A 1 104 ? -5.516 8.052 -0.553 1.00 94.94 104 MET A N 1
ATOM 851 C CA . MET A 1 104 ? -5.346 9.238 0.293 1.00 94.94 104 MET A CA 1
ATOM 852 C C . MET A 1 104 ? -3.873 9.536 0.565 1.00 94.94 104 MET A C 1
ATOM 854 O O . MET A 1 104 ? -3.477 10.697 0.511 1.00 94.94 104 MET A O 1
ATOM 858 N N . GLU A 1 105 ? -3.065 8.516 0.850 1.00 93.19 105 GLU A N 1
ATOM 859 C CA . GLU A 1 105 ? -1.625 8.664 1.063 1.00 93.19 105 GLU A CA 1
ATOM 860 C C . GLU A 1 105 ? -0.934 9.232 -0.180 1.00 93.19 105 GLU A C 1
ATOM 862 O O . GLU A 1 105 ? -0.136 10.164 -0.062 1.00 93.19 105 GLU A O 1
ATOM 867 N N . GLN A 1 106 ? -1.304 8.746 -1.370 1.00 87.75 106 GLN A N 1
ATOM 868 C CA . GLN A 1 106 ? -0.815 9.282 -2.642 1.00 87.75 106 GLN A CA 1
ATOM 869 C C . GLN A 1 106 ? -1.216 10.750 -2.826 1.00 87.75 106 GLN A C 1
ATOM 871 O O . GLN A 1 106 ? -0.351 11.597 -3.032 1.00 87.75 106 GLN A O 1
ATOM 876 N N . ILE A 1 107 ? -2.500 11.087 -2.660 1.00 88.38 107 ILE A N 1
ATOM 877 C CA . ILE A 1 107 ? -3.001 12.464 -2.820 1.00 88.38 107 ILE A CA 1
ATOM 878 C C . ILE A 1 107 ? -2.343 13.431 -1.825 1.00 88.38 107 ILE A C 1
ATOM 880 O O . ILE A 1 107 ? -2.099 14.587 -2.162 1.00 88.38 107 ILE A O 1
ATOM 884 N N . LEU A 1 108 ? -2.071 12.985 -0.595 1.00 90.31 108 LEU A N 1
ATOM 885 C CA . LEU A 1 108 ? -1.398 13.796 0.423 1.00 90.31 108 LEU A CA 1
ATOM 886 C C . LEU A 1 108 ? 0.081 14.038 0.098 1.00 90.31 108 LEU A C 1
ATOM 888 O O . LEU A 1 108 ? 0.612 15.087 0.462 1.00 90.31 108 LEU A O 1
ATOM 892 N N . GLY A 1 109 ? 0.743 13.066 -0.537 1.00 86.94 109 GLY A N 1
ATOM 893 C CA . GLY A 1 109 ? 2.123 13.195 -1.004 1.00 86.94 109 GLY A CA 1
ATOM 894 C C . GLY A 1 109 ? 2.254 14.022 -2.286 1.00 86.94 109 GLY A C 1
ATOM 895 O O . GLY A 1 109 ? 3.278 14.674 -2.494 1.00 86.94 109 GLY A O 1
ATOM 896 N N . GLU A 1 110 ? 1.221 14.021 -3.128 1.00 85.44 110 GLU A N 1
ATOM 897 C CA . GLU A 1 110 ? 1.185 14.754 -4.390 1.00 85.44 110 GLU A CA 1
ATOM 898 C C . GLU A 1 110 ? 0.910 16.258 -4.199 1.00 85.44 110 GLU A C 1
ATOM 900 O O . GLU A 1 110 ? 0.184 16.710 -3.311 1.00 85.44 110 GLU A O 1
ATOM 905 N N . GLY A 1 111 ? 1.504 17.076 -5.073 1.00 87.38 111 GLY A N 1
ATOM 906 C CA . GLY A 1 111 ? 1.202 18.505 -5.146 1.00 87.38 111 GLY A CA 1
ATOM 907 C C . GLY A 1 111 ? -0.173 18.767 -5.770 1.00 87.38 111 GLY A C 1
ATOM 908 O O . GLY A 1 111 ? -0.679 17.974 -6.557 1.00 87.38 111 GLY A O 1
ATOM 909 N N . PHE A 1 112 ? -0.766 19.935 -5.491 1.00 87.25 112 PHE A N 1
ATOM 910 C CA . PHE A 1 112 ? -2.077 20.311 -6.051 1.00 87.25 112 PHE A CA 1
ATOM 911 C C . PHE A 1 112 ? -2.110 20.309 -7.592 1.00 87.25 112 PHE A C 1
ATOM 913 O O . PHE A 1 112 ? -3.150 20.060 -8.201 1.00 87.25 112 PHE A O 1
ATOM 920 N N . THR A 1 113 ? -0.977 20.603 -8.234 1.00 89.38 113 THR A N 1
ATOM 921 C CA . THR A 1 113 ? -0.839 20.605 -9.693 1.00 89.38 113 THR A CA 1
ATOM 922 C C . THR A 1 113 ? 0.149 19.546 -10.146 1.00 89.38 113 THR A C 1
ATOM 924 O O . THR A 1 113 ? 1.253 19.470 -9.613 1.00 89.38 113 THR A O 1
ATOM 927 N N . ARG A 1 114 ? -0.199 18.818 -11.210 1.00 86.88 114 ARG A N 1
ATOM 928 C CA . ARG A 1 114 ? 0.741 17.926 -11.897 1.00 86.88 114 ARG A CA 1
ATOM 929 C C . ARG A 1 114 ? 1.774 18.738 -12.665 1.00 86.88 114 ARG A C 1
ATOM 931 O O . ARG A 1 114 ? 1.429 19.686 -13.375 1.00 86.88 114 ARG A O 1
ATOM 938 N N . HIS A 1 115 ? 3.031 18.337 -12.554 1.00 89.62 115 HIS A N 1
ATOM 939 C CA . HIS A 1 115 ? 4.138 18.951 -13.277 1.00 89.62 115 HIS A CA 1
ATOM 940 C C . HIS A 1 115 ? 4.661 18.026 -14.376 1.00 89.62 115 HIS A C 1
ATOM 942 O O . HIS A 1 115 ? 4.375 16.834 -14.410 1.00 89.62 115 HIS A O 1
ATOM 948 N N . LYS A 1 116 ? 5.435 18.591 -15.306 1.00 88.88 116 LYS A N 1
ATOM 949 C CA . LYS A 1 116 ? 6.070 17.823 -16.386 1.00 88.88 116 LYS A CA 1
ATOM 950 C C . LYS A 1 116 ? 7.054 16.777 -15.845 1.00 88.88 116 LYS A C 1
ATOM 952 O O . LYS A 1 116 ? 7.151 15.689 -16.401 1.00 88.88 116 LYS A O 1
ATOM 957 N N . ASP A 1 117 ? 7.749 17.120 -14.766 1.00 89.94 117 ASP A N 1
ATOM 958 C CA . ASP A 1 117 ? 8.781 16.287 -14.147 1.00 89.94 117 ASP A CA 1
ATOM 959 C C . ASP A 1 117 ? 8.240 15.500 -12.937 1.00 89.94 117 ASP A C 1
ATOM 961 O O . ASP A 1 117 ? 9.005 15.062 -12.087 1.00 89.94 117 ASP A O 1
ATOM 965 N N . ASP A 1 118 ? 6.917 15.332 -12.846 1.00 90.81 118 ASP A N 1
ATOM 966 C CA . ASP A 1 118 ? 6.255 14.590 -11.772 1.00 90.81 118 ASP A CA 1
ATOM 967 C C . ASP A 1 118 ? 6.576 13.087 -11.859 1.00 90.81 118 ASP A C 1
ATOM 969 O O . ASP A 1 118 ? 6.354 12.436 -12.887 1.00 90.81 118 ASP A O 1
ATOM 973 N N . GLU A 1 119 ? 7.144 12.534 -10.790 1.00 90.25 119 GLU A N 1
ATOM 974 C CA . GLU A 1 119 ? 7.623 11.153 -10.745 1.00 90.25 119 GLU A CA 1
ATOM 975 C C . GLU A 1 119 ? 6.465 10.152 -10.810 1.00 90.25 119 GLU A C 1
ATOM 977 O O . GLU A 1 119 ? 6.518 9.223 -11.620 1.00 90.25 119 GLU A O 1
ATOM 982 N N . ALA A 1 120 ? 5.387 10.387 -10.054 1.00 88.81 120 ALA A N 1
ATOM 983 C CA . ALA A 1 120 ? 4.237 9.483 -9.979 1.00 88.81 120 ALA A CA 1
ATOM 984 C C . ALA A 1 120 ? 3.543 9.338 -11.344 1.00 88.81 120 ALA A C 1
ATOM 986 O O . ALA A 1 120 ? 3.247 8.231 -11.808 1.00 88.81 120 ALA A O 1
ATOM 987 N N . LEU A 1 121 ? 3.366 10.459 -12.053 1.00 88.62 121 LEU A N 1
ATOM 988 C CA . LEU A 1 121 ? 2.827 10.462 -13.413 1.00 88.62 121 LEU A CA 1
ATOM 989 C C . LEU A 1 121 ? 3.735 9.694 -14.382 1.00 88.62 121 LEU A C 1
ATOM 991 O O . LEU A 1 121 ? 3.254 8.907 -15.201 1.00 88.62 121 LEU A O 1
ATOM 995 N N . ASN A 1 122 ? 5.047 9.912 -14.295 1.00 92.06 122 ASN A N 1
ATOM 996 C CA . ASN A 1 122 ? 6.015 9.251 -15.162 1.00 92.06 122 ASN A CA 1
ATOM 997 C C . ASN A 1 122 ? 6.055 7.735 -14.936 1.00 92.06 122 ASN A C 1
ATOM 999 O O . ASN A 1 122 ? 6.189 6.976 -15.897 1.00 92.06 122 ASN A O 1
ATOM 1003 N N . GLU A 1 123 ? 5.933 7.278 -13.692 1.00 92.00 123 GLU A N 1
ATOM 1004 C CA . GLU A 1 123 ? 5.810 5.856 -13.377 1.00 92.00 123 GLU A CA 1
ATOM 1005 C C . GLU A 1 123 ? 4.519 5.269 -13.940 1.00 92.00 123 GLU A C 1
ATOM 1007 O O . GLU A 1 123 ? 4.572 4.269 -14.660 1.00 92.00 123 GLU A O 1
ATOM 1012 N N . HIS A 1 124 ? 3.381 5.932 -13.718 1.00 90.44 124 HIS A N 1
ATOM 1013 C CA . HIS A 1 124 ? 2.100 5.492 -14.259 1.00 90.44 124 HIS A CA 1
ATOM 1014 C C . HIS A 1 124 ? 2.149 5.338 -15.787 1.00 90.44 124 HIS A C 1
ATOM 1016 O O . HIS A 1 124 ? 1.784 4.287 -16.318 1.00 90.44 124 HIS A O 1
ATOM 1022 N N . LEU A 1 125 ? 2.685 6.327 -16.506 1.00 91.56 125 LEU A N 1
ATOM 1023 C CA . LEU A 1 125 ? 2.805 6.277 -17.967 1.00 91.56 125 LEU A CA 1
ATOM 1024 C C . LEU A 1 125 ? 3.720 5.146 -18.459 1.00 91.56 125 LEU A C 1
ATOM 1026 O O . LEU A 1 125 ? 3.429 4.539 -19.487 1.00 91.56 125 LEU A O 1
ATOM 1030 N N . LYS A 1 126 ? 4.786 4.806 -17.724 1.00 91.56 126 LYS A N 1
ATOM 1031 C CA . LYS A 1 126 ? 5.663 3.669 -18.066 1.00 91.56 126 LYS A CA 1
ATOM 1032 C C . LYS A 1 126 ? 4.961 2.318 -17.935 1.00 91.56 126 LYS A C 1
ATOM 1034 O O . LYS A 1 126 ? 5.344 1.373 -18.620 1.00 91.56 126 LYS A O 1
ATOM 1039 N N . THR A 1 127 ? 3.966 2.204 -17.053 1.00 91.31 127 THR A N 1
ATOM 1040 C CA . THR A 1 127 ? 3.208 0.953 -16.887 1.00 91.31 127 THR A CA 1
ATOM 1041 C C . THR A 1 127 ? 2.202 0.711 -18.011 1.00 91.31 127 THR A C 1
ATOM 1043 O O . THR A 1 127 ? 1.870 -0.442 -18.299 1.00 91.31 127 THR A O 1
ATOM 1046 N N . GLN A 1 128 ? 1.733 1.772 -18.672 1.00 92.75 128 GLN A N 1
ATOM 1047 C CA . GLN A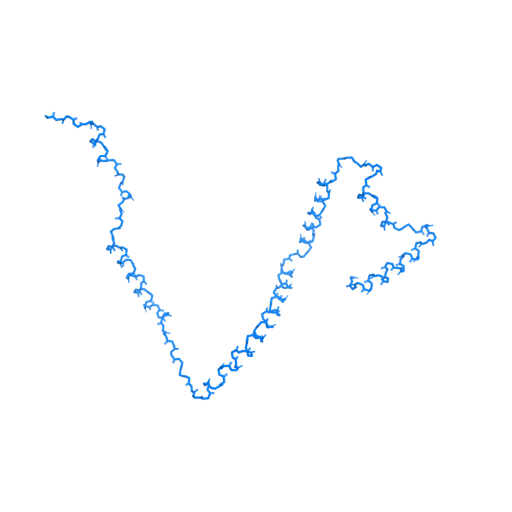 1 128 ? 0.745 1.670 -19.739 1.00 92.75 128 GLN A CA 1
ATOM 1048 C C . GLN A 1 128 ? 1.370 1.123 -21.025 1.00 92.75 128 GLN A C 1
ATOM 1050 O O . GLN A 1 128 ? 2.245 1.734 -21.638 1.00 92.75 128 GLN A O 1
ATOM 1055 N N . LEU A 1 129 ? 0.875 -0.032 -21.470 1.00 92.75 129 LEU A N 1
ATOM 1056 C CA . LEU A 1 129 ? 1.336 -0.674 -22.693 1.00 92.75 129 LEU A CA 1
ATOM 1057 C C . LEU A 1 129 ? 0.354 -0.430 -23.841 1.00 92.75 129 LEU A C 1
ATOM 1059 O O . LEU A 1 129 ? -0.762 -0.953 -23.842 1.00 92.75 129 LEU A O 1
ATOM 1063 N N . HIS A 1 130 ? 0.792 0.330 -24.837 1.00 93.12 130 HIS A N 1
ATOM 1064 C CA . HIS A 1 130 ? -0.014 0.684 -26.001 1.00 93.12 130 HIS A CA 1
ATOM 1065 C C . HIS A 1 130 ? 0.010 -0.447 -27.032 1.00 93.12 130 HIS A C 1
ATOM 1067 O O . HIS A 1 130 ? 1.072 -0.965 -27.353 1.00 93.12 130 HIS A O 1
ATOM 1073 N N . SER A 1 131 ? -1.147 -0.835 -27.575 1.00 92.19 131 SER A N 1
ATOM 1074 C CA . SER A 1 131 ? -1.234 -1.915 -28.574 1.00 92.19 131 SER A CA 1
ATOM 1075 C C . SER A 1 131 ? -0.624 -1.561 -29.929 1.00 92.19 131 SER A C 1
ATOM 1077 O O . SER A 1 131 ? -0.314 -2.458 -30.701 1.00 92.19 131 SER A O 1
ATOM 1079 N N . GLU A 1 132 ? -0.495 -0.270 -30.222 1.00 94.69 132 GLU A N 1
ATOM 1080 C CA . GLU A 1 132 ? 0.068 0.246 -31.473 1.00 94.69 132 GLU A CA 1
ATOM 1081 C C . GLU A 1 132 ? 1.602 0.185 -31.497 1.00 94.69 132 GLU A C 1
ATOM 1083 O O . GLU A 1 132 ? 2.203 0.308 -32.562 1.00 94.69 132 GLU A O 1
ATOM 1088 N N . ASP A 1 133 ? 2.241 -0.021 -30.339 1.00 95.25 133 ASP A N 1
ATOM 1089 C CA . ASP A 1 133 ? 3.688 -0.196 -30.255 1.00 95.25 133 ASP A CA 1
ATOM 1090 C C . ASP A 1 133 ? 4.079 -1.582 -30.809 1.00 95.25 133 ASP A C 1
ATOM 1092 O O . ASP A 1 133 ? 3.609 -2.603 -30.291 1.00 95.25 133 ASP A O 1
ATOM 1096 N N . PRO A 1 134 ? 4.981 -1.660 -31.807 1.00 95.81 134 PRO A N 1
ATOM 1097 C CA . PRO A 1 134 ? 5.515 -2.926 -32.308 1.00 95.81 134 PRO A CA 1
ATOM 1098 C C . PRO A 1 134 ? 6.100 -3.844 -31.221 1.00 95.81 134 PRO A C 1
ATOM 1100 O O . PRO A 1 134 ? 6.134 -5.061 -31.393 1.00 95.81 134 PRO A O 1
ATOM 1103 N N . MET A 1 135 ? 6.563 -3.289 -30.097 1.00 94.50 135 MET A N 1
ATOM 1104 C CA . MET A 1 135 ? 7.155 -4.041 -28.986 1.00 94.50 135 MET A CA 1
ATOM 1105 C C . MET A 1 135 ? 6.129 -4.487 -27.929 1.00 94.50 135 MET A C 1
ATOM 1107 O O . MET A 1 135 ? 6.483 -5.189 -26.976 1.00 94.50 135 MET A O 1
ATOM 1111 N N . ALA A 1 136 ? 4.852 -4.123 -28.065 1.00 95.25 136 ALA A N 1
ATOM 1112 C CA . ALA A 1 136 ? 3.837 -4.410 -27.054 1.00 95.25 136 ALA A CA 1
ATOM 1113 C C . ALA A 1 136 ? 3.698 -5.911 -26.764 1.00 95.25 136 ALA A C 1
ATOM 1115 O O . ALA A 1 136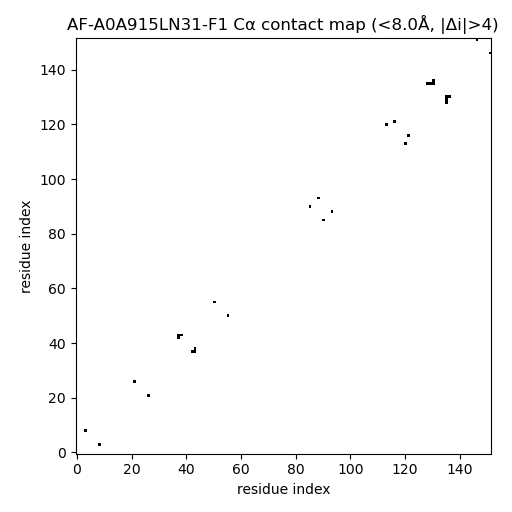 ? 3.665 -6.337 -25.608 1.00 95.25 136 ALA A O 1
ATOM 1116 N N . GLU A 1 137 ? 3.676 -6.748 -27.801 1.00 94.62 137 GLU A N 1
ATOM 1117 C CA . GLU A 1 137 ? 3.558 -8.199 -27.628 1.00 94.62 137 GLU A CA 1
ATOM 1118 C C . GLU A 1 137 ? 4.728 -8.788 -26.833 1.00 94.62 137 GLU A C 1
ATOM 1120 O O . GLU A 1 137 ? 4.525 -9.618 -25.942 1.00 94.62 137 GLU A O 1
ATOM 1125 N N . TYR A 1 138 ? 5.945 -8.299 -27.079 1.00 95.56 138 TYR A N 1
ATOM 1126 C CA . TYR A 1 138 ? 7.133 -8.732 -26.352 1.00 95.56 138 TYR A CA 1
ATOM 1127 C C . TYR A 1 138 ? 7.022 -8.433 -24.851 1.00 95.56 138 TYR A C 1
ATOM 1129 O O . TYR A 1 138 ? 7.265 -9.313 -24.018 1.00 95.56 138 TYR A O 1
ATOM 1137 N N . PHE A 1 139 ? 6.608 -7.215 -24.487 1.00 94.94 139 PHE A N 1
ATOM 1138 C CA . PHE A 1 139 ? 6.448 -6.841 -23.082 1.00 94.94 139 PHE A CA 1
ATOM 1139 C C . PHE A 1 139 ? 5.320 -7.609 -22.392 1.00 94.94 139 PHE A C 1
ATOM 1141 O O . PHE A 1 139 ? 5.490 -7.996 -21.236 1.00 94.94 139 PHE A O 1
ATOM 1148 N N . ARG A 1 140 ? 4.218 -7.924 -23.088 1.00 94.00 140 ARG A N 1
ATOM 1149 C CA . ARG A 1 140 ? 3.149 -8.784 -22.540 1.00 94.00 140 ARG A CA 1
ATOM 1150 C C . ARG A 1 140 ? 3.680 -10.158 -22.145 1.00 94.00 140 ARG A C 1
ATOM 1152 O O . ARG A 1 140 ? 3.485 -10.585 -21.009 1.00 94.00 140 ARG A O 1
ATOM 1159 N N . VAL A 1 141 ? 4.400 -10.824 -23.050 1.00 95.56 141 VAL A N 1
ATOM 1160 C CA . VAL A 1 141 ? 4.983 -12.152 -22.789 1.00 95.56 141 VAL A CA 1
ATOM 1161 C C . VAL A 1 141 ? 6.012 -12.085 -21.660 1.00 95.56 141 VAL A C 1
ATOM 1163 O O . VAL A 1 141 ? 6.023 -12.941 -20.772 1.00 95.56 141 VAL A O 1
ATOM 1166 N N . LYS A 1 142 ? 6.864 -11.054 -21.658 1.00 95.12 142 LYS A N 1
ATOM 1167 C CA . LYS A 1 142 ? 7.870 -10.846 -20.611 1.00 95.12 142 LYS A CA 1
ATOM 1168 C C . LYS A 1 142 ? 7.225 -10.648 -19.237 1.00 95.12 142 LYS A C 1
ATOM 1170 O O . LYS A 1 142 ? 7.624 -11.323 -18.289 1.00 95.12 142 LYS A O 1
ATOM 1175 N N . ASN A 1 143 ? 6.227 -9.772 -19.136 1.00 92.56 143 ASN A N 1
ATOM 1176 C CA . ASN A 1 143 ? 5.529 -9.481 -17.884 1.00 92.56 143 ASN A CA 1
ATOM 1177 C C . ASN A 1 143 ? 4.778 -10.714 -17.373 1.00 92.56 143 ASN A C 1
ATOM 1179 O O . ASN A 1 143 ? 4.896 -11.048 -16.198 1.00 92.56 143 ASN A O 1
ATOM 1183 N N . HIS A 1 144 ? 4.116 -11.458 -18.264 1.00 93.81 144 HIS A N 1
ATOM 1184 C CA . HIS A 1 144 ? 3.459 -12.714 -17.910 1.00 93.81 144 HIS A CA 1
ATOM 1185 C C . HIS A 1 144 ? 4.451 -13.750 -17.357 1.00 93.81 144 HIS A C 1
ATOM 1187 O O . HIS A 1 144 ? 4.215 -14.359 -16.318 1.00 93.81 144 HIS A O 1
ATOM 1193 N N . LYS A 1 145 ? 5.619 -13.911 -17.992 1.00 95.94 145 LYS A N 1
ATOM 1194 C CA . LYS A 1 145 ? 6.665 -14.819 -17.498 1.00 95.94 145 LYS A CA 1
ATOM 1195 C C . LYS A 1 145 ? 7.194 -14.407 -16.122 1.00 95.94 145 LYS A C 1
ATOM 1197 O O . LYS A 1 145 ? 7.517 -15.274 -15.312 1.00 95.94 145 LYS A O 1
ATOM 1202 N N . ILE A 1 146 ? 7.301 -13.101 -15.864 1.00 94.25 146 ILE A N 1
ATOM 1203 C CA . ILE A 1 146 ? 7.702 -12.573 -14.556 1.00 94.25 146 ILE A CA 1
ATOM 1204 C C . ILE A 1 146 ? 6.639 -12.912 -13.507 1.00 94.25 146 ILE A C 1
ATOM 1206 O O . ILE A 1 146 ? 7.013 -1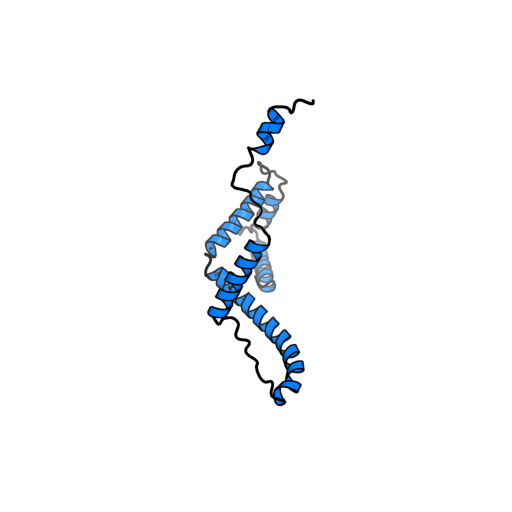3.486 -12.490 1.00 94.25 146 ILE A O 1
ATOM 1210 N N . GLN A 1 147 ? 5.354 -12.661 -13.788 1.00 91.81 147 GLN A N 1
ATOM 1211 C CA . GLN A 1 147 ? 4.228 -12.988 -12.897 1.00 91.81 147 GLN A CA 1
ATOM 1212 C C . GLN A 1 147 ? 4.203 -14.478 -12.526 1.00 91.81 147 GLN A C 1
ATOM 1214 O O . GLN A 1 147 ? 4.257 -14.835 -11.349 1.00 91.81 147 GLN A O 1
ATOM 1219 N N . MET A 1 148 ? 4.280 -15.355 -13.534 1.00 93.50 148 MET A N 1
ATOM 1220 C CA . MET A 1 148 ? 4.320 -16.808 -13.331 1.00 93.50 148 MET A CA 1
ATOM 1221 C C . MET A 1 148 ? 5.524 -17.257 -12.491 1.00 93.50 148 MET A C 1
ATOM 1223 O O . MET A 1 148 ? 5.434 -18.234 -11.752 1.00 93.50 148 MET A O 1
ATOM 1227 N N . ARG A 1 149 ? 6.662 -16.555 -12.589 1.00 93.56 149 ARG A N 1
ATOM 1228 C CA . ARG A 1 149 ? 7.846 -16.838 -11.766 1.00 93.56 149 ARG A CA 1
ATOM 1229 C C . ARG A 1 149 ? 7.682 -16.344 -10.330 1.00 93.56 149 ARG A C 1
ATOM 1231 O O . ARG A 1 149 ? 8.189 -16.992 -9.421 1.00 93.56 149 ARG A O 1
ATOM 1238 N N . THR A 1 150 ? 7.045 -15.192 -10.129 1.00 91.00 150 THR A N 1
ATOM 1239 C CA . THR A 1 150 ? 6.847 -14.593 -8.801 1.00 91.00 150 THR A CA 1
ATOM 1240 C C . THR A 1 150 ? 5.716 -15.245 -8.009 1.00 91.00 150 THR A C 1
ATOM 1242 O O . THR A 1 150 ? 5.662 -15.052 -6.801 1.00 91.00 150 THR A O 1
ATOM 1245 N N . GLY A 1 151 ? 4.857 -16.047 -8.650 1.00 79.56 151 GLY A N 1
ATOM 1246 C CA . GLY A 1 151 ? 3.750 -16.740 -7.980 1.00 79.56 151 GLY A CA 1
ATOM 1247 C C . GLY A 1 151 ? 2.627 -15.801 -7.535 1.00 79.56 151 GLY A C 1
ATOM 1248 O O . GLY A 1 151 ? 1.888 -16.137 -6.611 1.00 79.56 151 GLY A O 1
ATOM 1249 N N . ILE A 1 152 ? 2.547 -14.632 -8.178 1.00 58.59 152 ILE A N 1
ATOM 1250 C CA . ILE A 1 152 ? 1.459 -13.656 -8.062 1.00 58.59 152 ILE A CA 1
ATOM 1251 C C . ILE A 1 152 ? 0.522 -13.879 -9.243 1.00 58.59 152 ILE A C 1
ATOM 1253 O O . ILE A 1 152 ? 1.057 -14.018 -10.370 1.00 58.59 152 ILE A O 1
#

Organism: Meloidogyne javanica (NCBI:txid6303)

Radius of gyration: 37.03 Å; Cα contacts (8 Å, |Δi|>4): 15; chains: 1; bounding box: 30×80×108 Å

Foldseek 3Di:
DDDDDPVNVVVVPPDDPPDDPPPPVNVVVVVVVVVVVVVVVVPPDDDDDDDDPVCPVCVVVCVVVCVVVVVVVVVVVVVVVVVVVCVVPPVVVVVVVVVVVVVVVVVVVDDPDDDPPDPVVVVVVVVDQDPPDPCSVVVVVVVVVVCVVVVD

InterPro domains:
  IPR018609 Bud13 [PF09736] (56-145)
  IPR051112 Pre-mRNA-splicing factor CWC26 [PTHR31809] (34-145)

Sequence (152 aa):
MGTVSRAEYLKKYTTNSSEKPETEKSTNLLECQENAQLYEQGRNVETRKRVTGFNRGRKGKREEENSEEKEAREAKQAEMEKKYSLWSKGLTQIKEREEKLDEMEQILGEGFTRHKDDEALNEHLKTQLHSEDPMAEYFRVKNHKIQMRTGI